Protein AF-A0A7J8S0I7-F1 (afdb_monomer_lite)

Foldseek 3Di:
DDDDDDDDDDDDDDDDDDDDDPPPDPPVPPPPPPPDPCDPDDPVVVVVVVVVVVVVVVPDDPPPDDDADDQDDVVQVPDVVRVVVRADPEADADLQHPPPPVNVVNLVVLQVQLVVQCVVVVDDPVVLLVVLLVCVVVVCSRHDVVSCVVPPVPPNVVSVRCSSRVSNVVSVVVVD

Radius of gyration: 30.7 Å; chains: 1; bounding box: 94×65×63 Å

pLDDT: mean 78.92, std 20.16, range [30.31, 96.94]

InterPro domains:
  IPR004158 Protein of unknown function DUF247, plant [PF03140] (69-173)
  IPR004158 Protein of unknown function DUF247, plant [PTHR31170] (60-174)

Organism: Gossypium davidsonii (NCBI:txid34287)

Secondary structure (DSSP, 8-state):
--------------------------------------PPPPHHHHHHHHHHHHHHTT-S----S---B-PPPTTGGGSHHHHTTSS-SS---STTTTT-GGGHHHHHHHHHHHHHHHHHHT--HHHHHHHHHHSHHHHHTTB-GGGSGGGSS-SHHHHHHHHHHHHHHHHHHTT-

Sequence (176 aa):
MSSTEEGGGAAGAVSTDQTIIDNNTNNDYVGIDMRFTDVPLSDGEVAKLQSLDKAFGGGQPTLRYKPLIRKVPSTLLRNEDFKKYFKPKMISIGPLHHNDLTLRESKGLKLKLAAHFVKKIGVDKKSLYSKIKKEMDGLKECYDPQELEKYRDDNEELAWMFIVDGCAILQAVYMR

Structure (mmCIF, N/CA/C/O backbone):
data_AF-A0A7J8S0I7-F1
#
_entry.id   AF-A0A7J8S0I7-F1
#
loop_
_atom_site.group_PDB
_atom_site.id
_atom_site.type_symbol
_atom_site.label_atom_id
_atom_site.label_alt_id
_atom_site.label_comp_id
_atom_site.label_asym_id
_atom_site.label_entity_id
_atom_site.label_seq_id
_atom_site.pdbx_PDB_ins_code
_atom_site.Cartn_x
_atom_site.Cartn_y
_atom_site.Cartn_z
_atom_site.occupancy
_atom_site.B_iso_or_equiv
_atom_site.auth_seq_id
_atom_site.auth_comp_id
_atom_site.auth_asym_id
_atom_site.auth_atom_id
_atom_site.pdbx_PDB_model_num
ATOM 1 N N . MET A 1 1 ? -57.089 -31.572 -36.696 1.00 35.78 1 MET A N 1
ATOM 2 C CA . MET A 1 1 ? -57.535 -32.894 -37.191 1.00 35.78 1 MET A CA 1
ATOM 3 C C . MET A 1 1 ? -56.735 -33.197 -38.444 1.00 35.78 1 MET A C 1
ATOM 5 O O . MET A 1 1 ? -56.445 -32.238 -39.150 1.00 35.78 1 MET A O 1
ATOM 9 N N . SER A 1 2 ? -56.394 -34.472 -38.672 1.00 42.91 2 SER A N 1
ATOM 10 C CA . SER A 1 2 ? -55.397 -34.956 -39.654 1.00 42.91 2 SER A CA 1
ATOM 11 C C . SER A 1 2 ? -53.953 -34.490 -39.326 1.00 42.91 2 SER A C 1
ATOM 13 O O . SER A 1 2 ? -53.783 -33.355 -38.882 1.00 42.91 2 SER A O 1
ATOM 15 N N . SER A 1 3 ? -52.873 -35.293 -39.346 1.00 45.69 3 SER A N 1
ATOM 16 C CA . SER A 1 3 ? -52.540 -36.590 -40.003 1.00 45.69 3 SER A CA 1
ATOM 17 C C . SER A 1 3 ? -52.268 -36.452 -41.515 1.00 45.69 3 SER A C 1
ATOM 19 O O . SER A 1 3 ? -53.001 -35.718 -42.168 1.00 45.69 3 SER A O 1
ATOM 21 N N . THR A 1 4 ? -51.270 -37.073 -42.159 1.00 42.19 4 THR A N 1
ATOM 22 C CA . THR A 1 4 ? -50.084 -37.882 -41.748 1.00 42.19 4 THR A CA 1
ATOM 23 C C . THR A 1 4 ? -49.042 -37.798 -42.913 1.00 42.19 4 THR A C 1
ATOM 25 O O . THR A 1 4 ? -49.137 -36.832 -43.666 1.00 42.19 4 THR A O 1
ATOM 28 N N . GLU A 1 5 ? -48.008 -38.618 -43.187 1.00 39.56 5 GLU A N 1
ATOM 29 C CA . GLU A 1 5 ? -47.413 -39.903 -42.718 1.00 39.56 5 GLU A CA 1
ATOM 30 C C . GLU A 1 5 ? -45.892 -39.830 -43.071 1.00 39.56 5 GLU A C 1
ATOM 32 O O . GLU A 1 5 ? -45.548 -39.244 -44.092 1.00 39.56 5 GLU A O 1
ATOM 37 N N . GLU A 1 6 ? -44.953 -40.134 -42.165 1.00 37.97 6 GLU A N 1
ATOM 38 C CA . GLU A 1 6 ? -44.126 -41.370 -42.084 1.00 37.97 6 GLU A CA 1
ATOM 39 C C . GLU A 1 6 ? -42.957 -41.564 -43.091 1.00 37.97 6 GLU A C 1
ATOM 41 O O . GLU A 1 6 ? -42.892 -40.953 -44.152 1.00 37.97 6 GLU A O 1
ATOM 46 N N . GLY A 1 7 ? -41.996 -42.425 -42.705 1.00 31.70 7 GLY A N 1
ATOM 47 C CA . GLY A 1 7 ? -40.774 -42.773 -43.452 1.00 31.70 7 GLY A CA 1
ATOM 48 C C . GLY A 1 7 ? -39.477 -42.342 -42.738 1.00 31.70 7 GLY A C 1
ATOM 49 O O . GLY A 1 7 ? -39.139 -41.165 -42.737 1.00 31.70 7 GLY A O 1
ATOM 50 N N . GLY A 1 8 ? -38.668 -43.206 -42.112 1.00 31.45 8 GLY A N 1
ATOM 51 C CA . GLY A 1 8 ? -38.743 -44.667 -41.969 1.00 31.45 8 GLY A CA 1
ATOM 52 C C . GLY A 1 8 ? -37.445 -45.343 -42.433 1.00 31.45 8 GLY A C 1
ATOM 53 O O . GLY A 1 8 ? -37.293 -45.636 -43.614 1.00 31.45 8 GLY A O 1
ATOM 54 N N . GLY A 1 9 ? -36.503 -45.592 -41.516 1.00 30.31 9 GLY A N 1
ATOM 55 C CA . GLY A 1 9 ? -35.201 -46.213 -41.805 1.00 30.31 9 GLY A CA 1
ATOM 56 C C . GLY A 1 9 ? -34.534 -46.726 -40.524 1.00 30.31 9 GLY A C 1
ATOM 57 O O . GLY A 1 9 ? -34.659 -46.095 -39.477 1.00 30.31 9 GLY A O 1
ATOM 58 N N . ALA A 1 10 ? -33.910 -47.907 -40.577 1.00 35.03 10 ALA A N 1
ATOM 59 C CA . ALA A 1 10 ? -33.691 -48.745 -39.394 1.00 35.03 10 ALA A CA 1
ATOM 60 C C . ALA A 1 10 ? -32.274 -48.706 -38.781 1.00 35.03 10 ALA A C 1
ATOM 62 O O . ALA A 1 10 ? -31.302 -48.268 -39.389 1.00 35.03 10 ALA A O 1
ATOM 63 N N . ALA A 1 11 ? -32.211 -49.208 -37.545 1.00 37.97 11 ALA A N 1
ATOM 64 C CA . ALA A 1 11 ? -31.069 -49.264 -36.636 1.00 37.97 11 ALA A CA 1
ATOM 65 C C . ALA A 1 11 ? -29.750 -49.833 -37.206 1.00 37.97 11 ALA A C 1
ATOM 67 O O . ALA A 1 11 ? -29.741 -50.808 -37.956 1.00 37.97 11 ALA A O 1
ATOM 68 N N . GLY A 1 12 ? -28.631 -49.293 -36.706 1.00 31.30 12 GLY A N 1
ATOM 69 C CA . GLY A 1 12 ? -27.279 -49.851 -36.816 1.00 31.30 12 GLY A CA 1
ATOM 70 C C . GLY A 1 12 ? -26.623 -49.943 -35.431 1.00 31.30 12 GLY A C 1
ATOM 71 O O . GLY A 1 12 ? -26.737 -49.017 -34.637 1.00 31.30 12 GLY A O 1
ATOM 72 N N . ALA A 1 13 ? -25.998 -51.086 -35.145 1.00 35.78 13 ALA A N 1
ATOM 73 C CA . ALA A 1 13 ? -25.528 -51.565 -33.840 1.00 35.78 13 ALA A CA 1
ATOM 74 C C . ALA A 1 13 ? -24.883 -50.552 -32.863 1.00 35.78 13 ALA A C 1
ATOM 76 O O . ALA A 1 13 ? -24.049 -49.728 -33.233 1.00 35.78 13 ALA A O 1
ATOM 77 N N . VAL A 1 14 ? -25.156 -50.754 -31.567 1.00 36.72 14 VAL A N 1
ATOM 78 C CA . VAL A 1 14 ? -24.267 -50.311 -30.480 1.00 36.72 14 VAL A CA 1
ATOM 79 C C . VAL A 1 14 ? -22.954 -51.090 -30.567 1.00 36.72 14 VAL A C 1
ATOM 81 O O . VAL A 1 14 ? -22.973 -52.318 -30.608 1.00 36.72 14 VAL A O 1
ATOM 84 N N . SER A 1 15 ? -21.826 -50.384 -30.496 1.00 39.81 15 SER A N 1
ATOM 85 C CA . SER A 1 15 ? -20.536 -50.966 -30.124 1.00 39.81 15 SER A CA 1
ATOM 86 C C . SER A 1 15 ? -19.892 -50.082 -29.065 1.00 39.81 15 SER A C 1
ATOM 88 O O . SER A 1 15 ? -19.415 -48.989 -29.360 1.00 39.81 15 SER A O 1
ATOM 90 N N . THR A 1 16 ? -19.913 -50.537 -27.816 1.00 47.88 16 THR A N 1
ATOM 91 C CA . THR A 1 16 ? -19.168 -49.909 -26.724 1.00 47.88 16 THR A CA 1
ATOM 92 C C . THR A 1 16 ? -17.713 -50.343 -26.783 1.00 47.88 16 THR A C 1
ATOM 94 O O . THR A 1 16 ? -17.440 -51.525 -26.593 1.00 47.88 16 THR A O 1
ATOM 97 N N . ASP A 1 17 ? -16.793 -49.395 -26.936 1.00 38.16 17 ASP A N 1
ATOM 98 C CA . ASP A 1 17 ? -15.423 -49.572 -26.460 1.00 38.16 17 ASP A CA 1
ATOM 99 C C . ASP A 1 17 ? -14.952 -48.277 -25.791 1.00 38.16 17 ASP A C 1
ATOM 101 O O . ASP A 1 17 ? -15.008 -47.194 -26.375 1.00 38.16 17 ASP A O 1
ATOM 105 N N . GLN A 1 18 ? -14.574 -48.377 -24.516 1.00 45.59 18 GLN A N 1
ATOM 106 C CA . GLN A 1 18 ? -14.340 -47.233 -23.631 1.00 45.59 18 GLN A CA 1
ATOM 107 C C . GLN A 1 18 ? -12.835 -47.023 -23.432 1.00 45.59 18 GLN A C 1
ATOM 109 O O . GLN A 1 18 ? -12.282 -47.341 -22.380 1.00 45.59 18 GLN A O 1
ATOM 114 N N . THR A 1 19 ? -12.159 -46.446 -24.425 1.00 35.84 19 THR A N 1
ATOM 115 C CA . THR A 1 19 ? -10.801 -45.920 -24.238 1.00 35.84 19 THR A CA 1
ATOM 116 C C . THR A 1 19 ? -10.865 -44.489 -23.711 1.00 35.84 19 THR A C 1
ATOM 118 O O . THR A 1 19 ? -11.168 -43.538 -24.430 1.00 35.84 19 THR A O 1
ATOM 121 N N . ILE A 1 20 ? -10.585 -44.328 -22.416 1.00 42.75 20 ILE A N 1
ATOM 122 C CA . ILE A 1 20 ? -10.381 -43.011 -21.805 1.00 42.75 20 ILE A CA 1
ATOM 123 C C . ILE A 1 20 ? -9.067 -42.450 -22.356 1.00 42.75 20 ILE A C 1
ATOM 125 O O . ILE A 1 20 ? -7.992 -42.954 -22.041 1.00 42.75 20 ILE A O 1
ATOM 129 N N . ILE A 1 21 ? -9.161 -41.420 -23.198 1.00 40.56 21 ILE A N 1
ATOM 130 C CA . ILE A 1 21 ? -8.010 -40.619 -23.616 1.00 40.56 21 ILE A CA 1
ATOM 131 C C . ILE A 1 21 ? -7.972 -39.385 -22.715 1.00 40.56 21 ILE A C 1
ATOM 133 O O . ILE A 1 21 ? -8.806 -38.487 -22.855 1.00 40.56 21 ILE A O 1
ATOM 137 N N . ASP A 1 22 ? -7.000 -39.342 -21.803 1.00 41.91 22 ASP A N 1
ATOM 138 C CA . ASP A 1 22 ? -6.754 -38.204 -20.911 1.00 41.91 22 ASP A CA 1
ATOM 139 C C . ASP A 1 22 ? -6.184 -37.006 -21.692 1.00 41.91 22 ASP A C 1
ATOM 141 O O . ASP A 1 22 ? -4.996 -36.684 -21.639 1.00 41.91 22 ASP A O 1
ATOM 145 N N . ASN A 1 23 ? -7.057 -36.322 -22.433 1.00 43.69 23 ASN A N 1
ATOM 146 C CA . ASN A 1 23 ? -6.764 -35.089 -23.163 1.00 43.69 23 ASN A CA 1
ATOM 147 C C . ASN A 1 23 ? -6.588 -33.895 -22.204 1.00 43.69 23 ASN A C 1
ATOM 149 O O . ASN A 1 23 ? -7.381 -32.954 -22.210 1.00 43.69 23 ASN A O 1
ATOM 153 N N . ASN A 1 24 ? -5.543 -33.924 -21.372 1.00 52.28 24 ASN A N 1
ATOM 154 C CA . ASN A 1 24 ? -5.187 -32.822 -20.478 1.00 52.28 24 ASN A CA 1
ATOM 155 C C . ASN A 1 24 ? -3.677 -32.528 -20.454 1.00 52.28 24 ASN A C 1
ATOM 157 O O . ASN A 1 24 ? -3.030 -32.580 -19.408 1.00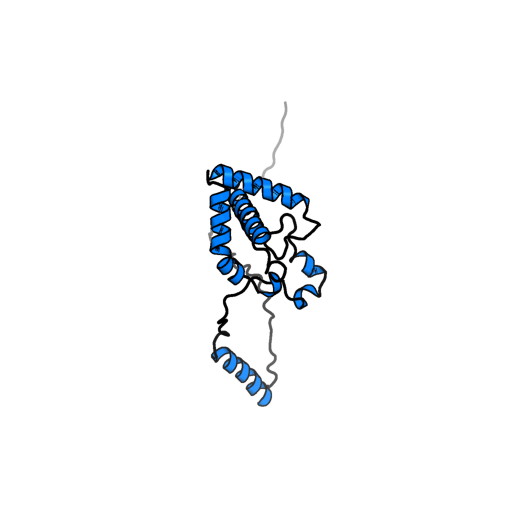 52.28 24 ASN A O 1
ATOM 161 N N . THR A 1 25 ? -3.134 -32.157 -21.617 1.00 48.97 25 THR A N 1
ATOM 162 C CA . THR A 1 25 ? -1.779 -31.585 -21.712 1.00 48.97 25 THR A CA 1
ATOM 163 C C . THR A 1 25 ? -1.711 -30.380 -22.653 1.00 48.97 25 THR A C 1
ATOM 165 O O . THR A 1 25 ? -0.709 -30.182 -23.336 1.00 48.97 25 THR A O 1
ATOM 168 N N . ASN A 1 26 ? -2.729 -29.509 -22.638 1.00 46.22 26 ASN A N 1
ATOM 169 C CA . ASN A 1 26 ? -2.619 -28.152 -23.201 1.00 46.22 26 ASN A CA 1
ATOM 170 C C . ASN A 1 26 ? -1.755 -27.248 -22.293 1.00 46.22 26 ASN A C 1
ATOM 172 O O . ASN A 1 26 ? -2.169 -26.174 -21.859 1.00 46.22 26 ASN A O 1
ATOM 176 N N . ASN A 1 27 ? -0.532 -27.697 -22.003 1.00 50.38 27 ASN A N 1
ATOM 177 C CA . ASN A 1 27 ? 0.553 -26.802 -21.639 1.00 50.38 27 ASN A CA 1
ATOM 178 C C . ASN A 1 27 ? 1.000 -26.133 -22.935 1.00 50.38 27 ASN A C 1
ATOM 180 O O . ASN A 1 27 ? 1.714 -26.743 -23.728 1.00 50.38 27 ASN A O 1
ATOM 184 N N . ASP A 1 28 ? 0.576 -24.886 -23.131 1.00 48.25 28 ASP A N 1
ATOM 185 C CA . ASP A 1 28 ? 0.832 -24.066 -24.325 1.00 48.25 28 ASP A CA 1
ATOM 186 C C . ASP A 1 28 ? 2.293 -23.553 -24.368 1.00 48.25 28 ASP A C 1
ATOM 188 O O . ASP A 1 28 ? 2.600 -22.383 -24.604 1.00 48.25 28 ASP A O 1
ATOM 192 N N . TYR A 1 29 ? 3.231 -24.453 -24.060 1.00 53.22 29 TYR A N 1
ATOM 193 C CA . TYR A 1 29 ? 4.658 -24.230 -24.179 1.00 53.22 29 TYR A CA 1
ATOM 194 C C . TYR A 1 29 ? 5.011 -24.292 -25.662 1.00 53.22 29 TYR A C 1
ATOM 196 O O . TYR A 1 29 ? 5.117 -25.370 -26.246 1.00 53.22 29 TYR A O 1
ATOM 204 N N . VAL A 1 30 ? 5.228 -23.121 -26.263 1.00 47.84 30 VAL A N 1
ATOM 205 C CA . VAL A 1 30 ? 5.832 -22.995 -27.593 1.00 47.84 30 VAL A CA 1
ATOM 206 C C . VAL A 1 30 ? 7.286 -23.465 -27.504 1.00 47.84 30 VAL A C 1
ATOM 208 O O . VAL A 1 30 ? 8.221 -22.680 -27.346 1.00 47.84 30 VAL A O 1
ATOM 211 N N . GLY A 1 31 ? 7.465 -24.784 -27.550 1.00 52.91 31 GLY A N 1
ATOM 212 C CA . GLY A 1 31 ? 8.759 -25.424 -27.684 1.00 52.91 31 GLY A CA 1
ATOM 213 C C . GLY A 1 31 ? 9.348 -25.035 -29.030 1.00 52.91 31 GLY A C 1
ATOM 214 O O . GLY A 1 31 ? 8.872 -25.482 -30.072 1.00 52.91 31 GLY A O 1
ATOM 215 N N . ILE A 1 32 ? 10.370 -24.181 -29.011 1.00 51.59 32 ILE A N 1
ATOM 216 C CA . ILE A 1 32 ? 11.153 -23.889 -30.208 1.00 51.59 32 ILE A CA 1
ATOM 217 C C . ILE A 1 32 ? 11.879 -25.184 -30.573 1.00 51.59 32 ILE A C 1
ATOM 219 O O . ILE A 1 32 ? 12.803 -25.593 -29.869 1.00 51.59 32 ILE A O 1
ATOM 223 N N . ASP A 1 33 ? 11.436 -25.823 -31.656 1.00 54.09 33 ASP A N 1
ATOM 224 C CA . ASP A 1 33 ? 12.042 -27.018 -32.249 1.00 54.09 33 ASP A CA 1
ATOM 225 C C . ASP A 1 33 ? 13.421 -26.663 -32.830 1.00 54.09 33 ASP A C 1
ATOM 227 O O . ASP A 1 33 ? 13.602 -26.475 -34.035 1.00 54.09 33 ASP A O 1
ATOM 231 N N . MET A 1 34 ? 14.399 -26.493 -31.935 1.00 56.81 34 MET A N 1
ATOM 232 C CA . MET A 1 34 ? 15.803 -26.275 -32.264 1.00 56.81 34 MET A CA 1
ATOM 233 C C . MET A 1 34 ? 16.412 -27.580 -32.772 1.00 56.81 34 MET A C 1
ATOM 235 O O . MET A 1 34 ? 17.231 -28.210 -32.102 1.00 56.81 34 MET A O 1
ATOM 239 N N . ARG A 1 35 ? 16.032 -27.961 -33.996 1.00 54.94 35 ARG A N 1
ATOM 240 C CA . ARG A 1 35 ? 16.774 -28.930 -34.803 1.00 54.94 35 ARG A CA 1
ATOM 241 C C . ARG A 1 35 ? 18.130 -28.330 -35.131 1.00 54.94 35 ARG A C 1
ATOM 243 O O . ARG A 1 35 ? 18.305 -27.686 -36.165 1.00 54.94 35 ARG A O 1
ATOM 250 N N . PHE A 1 36 ? 19.080 -28.528 -34.227 1.00 57.72 36 PHE A N 1
ATOM 251 C CA . PHE A 1 36 ? 20.481 -28.337 -34.539 1.00 57.72 36 PHE A CA 1
ATOM 252 C C . PHE A 1 36 ? 20.819 -29.231 -35.732 1.00 57.72 36 PHE A C 1
ATOM 254 O O . PHE A 1 36 ? 20.735 -30.454 -35.663 1.00 57.72 36 PHE A O 1
ATOM 261 N N . THR A 1 37 ? 21.213 -28.607 -36.837 1.00 60.94 37 THR A N 1
ATOM 262 C CA . THR A 1 37 ? 22.292 -29.183 -37.626 1.00 60.94 37 THR A CA 1
ATOM 263 C C . THR A 1 37 ? 23.548 -29.102 -36.763 1.00 60.94 37 THR A C 1
ATOM 265 O O . THR A 1 37 ? 23.812 -28.054 -36.169 1.00 60.94 37 THR A O 1
ATOM 268 N N . ASP A 1 38 ? 24.304 -30.194 -36.663 1.00 66.69 38 ASP A N 1
ATOM 269 C CA . ASP A 1 38 ? 25.507 -30.266 -35.827 1.00 66.69 38 ASP A CA 1
ATOM 270 C C . ASP A 1 38 ? 26.648 -29.424 -36.423 1.00 66.69 38 ASP A C 1
ATOM 272 O O . ASP A 1 38 ? 27.580 -29.931 -37.048 1.00 66.69 38 ASP A O 1
ATOM 276 N N . VAL A 1 39 ? 26.557 -28.103 -36.258 1.00 78.88 39 VAL A N 1
ATOM 277 C CA . VAL A 1 39 ? 27.637 -27.160 -36.555 1.00 78.88 39 VAL A CA 1
ATOM 278 C C . VAL A 1 39 ? 28.741 -27.383 -35.515 1.00 78.88 39 VAL A C 1
ATOM 280 O O . VAL A 1 39 ? 28.477 -27.196 -34.325 1.00 78.88 39 VAL A O 1
ATOM 283 N N . PRO A 1 40 ? 29.971 -27.763 -35.914 1.00 82.50 40 PRO A N 1
ATOM 284 C CA . PRO A 1 40 ? 31.050 -27.986 -34.960 1.00 82.50 40 PRO A CA 1
ATOM 285 C C . PRO A 1 40 ? 31.393 -26.696 -34.208 1.00 82.50 40 PRO A C 1
ATOM 287 O O . PRO A 1 40 ? 31.840 -25.720 -34.811 1.00 82.50 40 PRO A O 1
ATOM 290 N N . LEU A 1 41 ? 31.191 -26.699 -32.890 1.00 84.19 41 LEU A N 1
ATOM 291 C CA . LEU A 1 41 ? 31.614 -25.610 -32.011 1.00 84.19 41 LEU A CA 1
ATOM 292 C C . LEU A 1 41 ? 33.137 -25.613 -31.867 1.00 84.19 41 LEU A C 1
ATOM 294 O O . LEU A 1 41 ? 33.751 -26.670 -31.719 1.00 84.19 41 LEU A O 1
ATOM 298 N N . SER A 1 42 ? 33.744 -24.429 -31.842 1.00 90.94 42 SER A N 1
ATOM 299 C CA . SER A 1 42 ? 35.157 -24.285 -31.485 1.00 90.94 42 SER A CA 1
ATOM 300 C C . SER A 1 42 ? 35.385 -24.473 -29.980 1.00 90.94 42 SER A C 1
ATOM 302 O O . SER A 1 42 ? 34.494 -24.220 -29.162 1.00 90.94 42 SER A O 1
ATOM 304 N N . ASP A 1 43 ? 36.613 -24.820 -29.583 1.00 90.75 43 ASP A N 1
ATOM 305 C CA . ASP A 1 43 ? 37.008 -24.955 -28.169 1.00 90.75 43 ASP A CA 1
ATOM 306 C C . ASP A 1 43 ? 36.657 -23.703 -27.338 1.00 90.75 43 ASP A C 1
ATOM 308 O O . ASP A 1 43 ? 36.236 -23.790 -26.183 1.00 90.75 43 ASP A O 1
ATOM 312 N N . GLY A 1 44 ? 36.775 -22.517 -27.950 1.00 92.31 44 GLY A N 1
ATOM 313 C CA . GLY A 1 44 ? 36.444 -21.227 -27.339 1.00 92.31 44 GLY A CA 1
ATOM 314 C C . GLY A 1 44 ? 34.942 -20.943 -27.202 1.00 92.31 44 GLY A C 1
ATOM 315 O O . GLY A 1 44 ? 34.563 -20.030 -26.468 1.00 92.31 44 GLY A O 1
ATOM 316 N N . GLU A 1 45 ? 34.079 -21.695 -27.882 1.00 92.38 45 GLU A N 1
ATOM 317 C CA . GLU A 1 45 ? 32.621 -21.667 -27.703 1.00 92.38 45 GLU A CA 1
ATOM 318 C C . GLU A 1 45 ? 32.183 -22.708 -26.674 1.00 92.38 45 GLU A C 1
ATOM 320 O O . GLU A 1 45 ? 31.423 -22.376 -25.763 1.00 92.38 45 GLU A O 1
ATOM 325 N N . VAL A 1 46 ? 32.754 -23.915 -26.727 1.00 91.12 46 VAL A N 1
ATOM 326 C CA . VAL A 1 46 ? 32.563 -24.954 -25.702 1.00 91.12 46 VAL A CA 1
ATOM 327 C C . VAL A 1 46 ? 32.952 -24.428 -24.313 1.00 91.12 46 VAL A C 1
ATOM 329 O O . VAL A 1 46 ? 32.171 -24.546 -23.368 1.00 91.12 46 VAL A O 1
ATOM 332 N N . ALA A 1 47 ? 34.092 -23.740 -24.189 1.00 93.19 47 ALA A N 1
ATOM 333 C CA . ALA A 1 47 ? 34.526 -23.118 -22.935 1.00 93.19 47 ALA A CA 1
ATOM 334 C C . ALA A 1 47 ? 33.571 -22.015 -22.425 1.00 93.19 47 ALA A C 1
ATOM 336 O O . ALA A 1 47 ? 33.441 -21.820 -21.214 1.00 93.19 47 ALA A O 1
ATOM 337 N N . LYS A 1 48 ? 32.870 -21.299 -23.321 1.00 93.69 48 LYS A N 1
ATOM 338 C CA . LYS A 1 48 ? 31.846 -20.311 -22.928 1.00 93.69 48 LYS A CA 1
ATOM 339 C C . LYS A 1 48 ? 30.593 -20.997 -22.396 1.00 93.69 48 LYS A C 1
ATOM 341 O O . LYS A 1 48 ? 30.084 -20.568 -21.364 1.00 93.69 48 LYS A O 1
ATOM 346 N N . LEU A 1 49 ? 30.124 -22.063 -23.043 1.00 91.25 49 LEU A N 1
ATOM 347 C CA . LEU A 1 49 ? 28.969 -22.837 -22.574 1.00 91.25 49 LEU A CA 1
ATOM 348 C C . LEU A 1 49 ? 29.245 -23.466 -21.198 1.00 91.25 49 LEU A C 1
ATOM 350 O O . LEU A 1 49 ? 28.491 -23.222 -20.260 1.00 91.25 49 LEU A O 1
ATOM 354 N N . GLN A 1 50 ? 30.406 -24.105 -21.019 1.00 91.69 50 GLN A N 1
ATOM 355 C CA . GLN A 1 50 ? 30.850 -24.640 -19.721 1.00 91.69 50 GLN A CA 1
ATOM 356 C C . GLN A 1 50 ? 30.944 -23.569 -18.616 1.00 91.69 50 GLN A C 1
ATOM 358 O O . GLN A 1 50 ? 30.815 -23.875 -17.428 1.00 91.69 50 GLN A O 1
ATOM 363 N N . SER A 1 51 ? 31.155 -22.296 -18.976 1.00 91.19 51 SER A N 1
ATOM 364 C CA . SER A 1 51 ? 31.152 -21.193 -18.007 1.00 91.19 51 SER A CA 1
ATOM 365 C C . SER A 1 51 ? 29.748 -20.876 -17.469 1.00 91.19 51 SER A C 1
ATOM 367 O O . SER A 1 51 ? 29.631 -20.443 -16.321 1.00 91.19 51 SER A O 1
ATOM 369 N N . LEU A 1 52 ? 28.691 -21.163 -18.242 1.00 87.75 52 LEU A N 1
ATOM 370 C CA . LEU A 1 52 ? 27.296 -21.070 -17.799 1.00 87.75 52 LEU A CA 1
ATOM 371 C C . LEU A 1 52 ? 26.965 -22.208 -16.831 1.00 87.75 52 LEU A C 1
ATOM 373 O O . LEU A 1 52 ? 26.453 -21.941 -15.747 1.00 87.75 52 LEU A O 1
ATOM 377 N N . ASP A 1 53 ? 27.335 -23.449 -17.160 1.00 87.19 53 ASP A N 1
ATOM 378 C CA . ASP A 1 53 ? 27.138 -24.610 -16.274 1.00 87.19 53 ASP A CA 1
ATOM 379 C C . ASP A 1 53 ? 27.830 -24.396 -14.921 1.00 87.19 53 ASP A C 1
ATOM 381 O O . ASP A 1 53 ? 27.249 -24.609 -13.853 1.00 87.19 53 ASP A O 1
ATOM 385 N N . LYS A 1 54 ? 29.060 -23.868 -14.955 1.00 86.00 54 LYS A N 1
ATOM 386 C CA . LYS A 1 54 ? 29.820 -23.483 -13.761 1.00 86.00 54 LYS A CA 1
ATOM 387 C C . LYS A 1 54 ? 29.156 -22.352 -12.966 1.00 86.00 54 LYS A C 1
ATOM 389 O O . LYS A 1 54 ? 29.267 -22.340 -11.741 1.00 86.00 54 LYS A O 1
ATOM 394 N N . ALA A 1 55 ? 28.468 -21.419 -13.627 1.00 83.56 55 ALA A N 1
ATOM 395 C CA . ALA A 1 55 ? 27.700 -20.370 -12.960 1.00 83.56 55 ALA A CA 1
ATOM 396 C C . ALA A 1 55 ? 26.422 -20.923 -12.302 1.00 83.56 55 ALA A C 1
ATOM 398 O O . ALA A 1 55 ? 26.143 -20.582 -11.154 1.00 83.56 55 ALA A O 1
ATOM 399 N N . PHE A 1 56 ? 25.695 -21.832 -12.966 1.00 75.31 56 PHE A N 1
ATOM 400 C CA . PHE A 1 56 ? 24.548 -22.537 -12.374 1.00 75.31 56 PHE A CA 1
ATOM 401 C C . PHE A 1 56 ? 24.956 -23.400 -11.170 1.00 75.31 56 PHE A C 1
ATOM 403 O O . PHE A 1 56 ? 24.259 -23.410 -10.153 1.00 75.31 56 PHE A O 1
ATOM 410 N N . GLY A 1 57 ? 26.122 -24.053 -11.235 1.00 70.94 57 GLY A N 1
ATOM 411 C CA . GLY A 1 57 ? 26.710 -24.804 -10.120 1.00 70.94 57 GLY A CA 1
ATOM 412 C C . GLY A 1 57 ? 27.050 -23.961 -8.880 1.00 70.94 57 GLY A C 1
ATOM 413 O O . GLY A 1 57 ? 27.225 -24.520 -7.800 1.00 70.94 57 GLY A O 1
ATOM 414 N N . GLY A 1 58 ? 27.092 -22.627 -8.996 1.00 66.75 58 GLY A N 1
ATOM 415 C CA . GLY A 1 58 ? 27.228 -21.705 -7.860 1.00 66.75 58 GLY A CA 1
ATOM 416 C C . GLY A 1 58 ? 25.965 -21.566 -6.995 1.00 66.75 58 GLY A C 1
ATOM 417 O O . GLY A 1 58 ? 26.012 -20.912 -5.952 1.00 66.75 58 GLY A O 1
ATOM 418 N N . GLY A 1 59 ? 24.850 -22.177 -7.410 1.00 64.81 59 GLY A N 1
ATOM 419 C CA . GLY A 1 59 ? 23.540 -22.049 -6.777 1.00 64.81 59 GLY A CA 1
ATOM 420 C C . GLY A 1 59 ? 22.770 -20.803 -7.228 1.00 64.81 59 GLY A C 1
ATOM 421 O O . GLY A 1 59 ? 23.293 -19.914 -7.899 1.00 64.81 59 GLY A O 1
ATOM 422 N N . GLN A 1 60 ? 21.489 -20.727 -6.851 1.00 62.72 60 GLN A N 1
ATOM 423 C CA . GLN A 1 60 ? 20.686 -19.518 -7.063 1.00 62.72 60 GLN A CA 1
ATOM 424 C C . GLN A 1 60 ? 21.338 -18.311 -6.360 1.00 62.72 60 GLN A C 1
ATOM 426 O O . GLN A 1 60 ? 21.746 -18.450 -5.201 1.00 62.72 60 GLN A O 1
ATOM 431 N N . PRO A 1 61 ? 21.392 -17.118 -6.991 1.00 60.09 61 PRO A N 1
ATOM 432 C CA . PRO A 1 61 ? 21.882 -15.908 -6.340 1.00 60.09 61 PRO A CA 1
ATOM 433 C C . PRO A 1 61 ? 21.119 -15.658 -5.038 1.00 60.09 61 PRO A C 1
ATOM 435 O O . PRO A 1 61 ? 19.926 -15.354 -5.056 1.00 60.09 61 PRO A O 1
ATOM 438 N N . THR A 1 62 ? 21.789 -15.799 -3.890 1.00 53.81 62 THR A N 1
ATOM 439 C CA . THR A 1 62 ? 21.113 -15.648 -2.598 1.00 53.81 62 THR A CA 1
ATOM 440 C C . THR A 1 62 ? 20.655 -14.202 -2.438 1.00 53.81 62 THR A C 1
ATOM 442 O O . THR A 1 62 ? 21.471 -13.325 -2.138 1.00 53.81 62 THR A O 1
ATOM 445 N N . LEU A 1 63 ? 19.356 -13.946 -2.604 1.00 57.09 63 LEU A N 1
ATOM 446 C CA . LEU A 1 63 ? 18.727 -12.672 -2.263 1.00 57.09 63 LEU A CA 1
ATOM 447 C C . LEU A 1 63 ? 18.714 -12.522 -0.734 1.00 57.09 63 LEU A C 1
ATOM 449 O O . LEU A 1 63 ? 17.707 -12.738 -0.072 1.00 57.09 63 LEU A O 1
ATOM 453 N N . ARG A 1 64 ? 19.873 -12.163 -0.164 1.00 53.69 64 ARG A N 1
ATOM 454 C CA . ARG A 1 64 ? 20.075 -11.963 1.285 1.00 53.69 64 ARG A CA 1
ATOM 455 C C . ARG A 1 64 ? 19.298 -10.769 1.850 1.00 53.69 64 ARG A C 1
ATOM 457 O O . ARG A 1 64 ? 19.254 -10.587 3.062 1.00 53.69 64 ARG A O 1
ATOM 464 N N . TYR A 1 65 ? 18.695 -9.965 0.981 1.00 64.44 65 TYR A N 1
ATOM 465 C CA . TYR A 1 65 ? 17.835 -8.846 1.335 1.00 64.44 65 TYR A CA 1
ATOM 466 C C . TYR A 1 65 ? 16.370 -9.278 1.301 1.00 64.44 65 TYR A C 1
ATOM 468 O O . TYR A 1 65 ? 15.919 -9.846 0.305 1.00 64.44 65 TYR A O 1
ATOM 476 N N . LYS A 1 66 ? 15.612 -8.938 2.354 1.00 71.25 66 LYS A N 1
ATOM 477 C CA . LYS A 1 66 ? 14.141 -8.977 2.318 1.00 71.25 66 LYS A CA 1
ATOM 478 C C . LYS A 1 66 ? 13.667 -8.226 1.054 1.00 71.25 66 LYS A C 1
ATOM 480 O O . LYS A 1 66 ? 14.140 -7.109 0.822 1.00 71.25 66 LYS A O 1
ATOM 485 N N . PRO A 1 67 ? 12.765 -8.784 0.227 1.00 81.62 67 PRO A N 1
ATOM 486 C CA . PRO A 1 67 ? 12.284 -8.095 -0.965 1.00 81.62 67 PRO A CA 1
ATOM 487 C C . PRO A 1 67 ? 11.415 -6.892 -0.571 1.00 81.62 67 PRO A C 1
ATOM 489 O O . PRO A 1 67 ? 10.274 -7.050 -0.149 1.00 81.62 67 PRO A O 1
ATOM 492 N N . LEU A 1 68 ? 11.973 -5.686 -0.706 1.00 91.88 68 LEU A N 1
ATOM 493 C CA . LEU A 1 68 ? 11.283 -4.435 -0.376 1.00 91.88 68 LEU A CA 1
ATOM 494 C C . LEU A 1 68 ? 10.237 -4.055 -1.433 1.00 91.88 68 LEU A C 1
ATOM 496 O O . LEU A 1 68 ? 10.472 -4.196 -2.639 1.00 91.88 68 LEU A O 1
ATOM 500 N N . ILE A 1 69 ? 9.115 -3.501 -0.974 1.00 93.31 69 ILE A N 1
ATOM 501 C CA . ILE A 1 69 ? 8.075 -2.901 -1.813 1.00 93.31 69 ILE A CA 1
ATOM 502 C C . ILE A 1 69 ? 8.623 -1.602 -2.419 1.00 93.31 69 ILE A C 1
ATOM 504 O O . ILE A 1 69 ? 8.978 -0.668 -1.698 1.00 93.31 69 ILE A O 1
ATOM 508 N N . ARG A 1 70 ? 8.672 -1.533 -3.752 1.00 93.06 70 ARG A N 1
ATOM 509 C CA . ARG A 1 70 ? 9.183 -0.383 -4.514 1.00 93.06 70 ARG A CA 1
ATOM 510 C C . ARG A 1 70 ? 8.415 -0.150 -5.809 1.00 93.06 70 ARG A C 1
ATOM 512 O O . ARG A 1 70 ? 7.694 -1.039 -6.265 1.00 93.06 70 ARG A O 1
ATOM 519 N N . LYS A 1 71 ? 8.567 1.032 -6.411 1.00 91.19 71 LYS A N 1
ATOM 520 C CA . LYS A 1 71 ? 8.034 1.334 -7.742 1.00 91.19 71 LYS A CA 1
ATOM 521 C C . LYS A 1 71 ? 8.613 0.378 -8.781 1.00 91.19 71 LYS A C 1
ATOM 523 O O . LYS A 1 71 ? 9.728 -0.132 -8.674 1.00 91.19 71 LYS A O 1
ATOM 528 N N . VAL A 1 72 ? 7.835 0.186 -9.837 1.00 90.94 72 VAL A N 1
ATOM 529 C CA . VAL A 1 72 ? 8.230 -0.599 -11.004 1.00 90.94 72 VAL A CA 1
ATOM 530 C C . VAL A 1 72 ? 9.433 0.069 -11.689 1.00 90.94 72 VAL A C 1
ATOM 532 O O . VAL A 1 72 ? 9.360 1.268 -11.972 1.00 90.94 72 VAL A O 1
ATOM 535 N N . PRO A 1 73 ? 10.528 -0.666 -11.977 1.00 90.50 73 PRO A N 1
ATOM 536 C CA . PRO A 1 73 ? 11.717 -0.102 -12.609 1.00 90.50 73 PRO A CA 1
ATOM 537 C C . PRO A 1 73 ? 11.406 0.635 -13.914 1.00 90.50 73 PRO A C 1
ATOM 539 O O . PRO A 1 73 ? 10.679 0.127 -14.770 1.00 90.50 73 PRO A O 1
ATOM 542 N N . SER A 1 74 ? 12.025 1.803 -14.108 1.00 89.94 74 SER A N 1
ATOM 543 C CA . SER A 1 74 ? 11.814 2.668 -15.280 1.00 89.94 74 SER A CA 1
ATOM 544 C C . SER A 1 74 ? 12.023 1.949 -16.619 1.00 89.94 74 SER A C 1
ATOM 546 O O . SER A 1 74 ? 11.335 2.254 -17.587 1.00 89.94 74 SER A O 1
ATOM 548 N N . THR A 1 75 ? 12.895 0.935 -16.661 1.00 91.62 75 THR A N 1
ATOM 549 C CA . THR A 1 75 ? 13.076 0.018 -17.798 1.00 91.62 75 THR A CA 1
ATOM 550 C C . THR A 1 75 ? 11.778 -0.647 -18.266 1.00 91.62 75 THR A C 1
ATOM 552 O O . THR A 1 75 ? 11.536 -0.684 -19.470 1.00 91.62 75 THR A O 1
ATOM 555 N N . LEU A 1 76 ? 10.921 -1.117 -17.353 1.00 89.19 76 LEU A N 1
ATOM 556 C CA . LEU A 1 76 ? 9.624 -1.723 -17.695 1.00 89.19 76 LEU A CA 1
ATOM 557 C C . LEU A 1 76 ? 8.570 -0.668 -18.062 1.00 89.19 76 LEU A C 1
ATOM 559 O O . LEU A 1 76 ? 7.622 -0.958 -18.785 1.00 89.19 76 LEU A O 1
ATOM 563 N N . LEU A 1 77 ? 8.761 0.570 -17.597 1.00 88.94 77 LEU A N 1
ATOM 564 C CA . LEU A 1 77 ? 7.908 1.718 -17.904 1.00 88.94 77 LEU A CA 1
ATOM 565 C C . LEU A 1 77 ? 8.307 2.442 -19.204 1.00 88.94 77 LEU A C 1
ATOM 567 O O . LEU A 1 77 ? 7.648 3.414 -19.559 1.00 88.94 77 LEU A O 1
ATOM 571 N N . ARG A 1 78 ? 9.352 2.000 -19.927 1.00 90.12 78 ARG A N 1
ATOM 572 C CA . ARG A 1 78 ? 9.739 2.601 -21.221 1.00 90.12 78 ARG A CA 1
ATOM 573 C C . ARG A 1 78 ? 8.717 2.356 -22.331 1.00 90.12 78 ARG A C 1
ATOM 575 O O . ARG A 1 78 ? 8.621 3.178 -23.233 1.00 90.12 78 ARG A O 1
ATOM 582 N N . ASN A 1 79 ? 7.957 1.263 -22.266 1.00 90.56 79 ASN A N 1
ATOM 583 C CA . ASN A 1 79 ? 6.837 1.032 -23.174 1.00 90.56 79 ASN A CA 1
ATOM 584 C C . ASN A 1 79 ? 5.544 1.598 -22.561 1.00 90.56 79 ASN A C 1
ATOM 586 O O . ASN A 1 79 ? 5.113 1.146 -21.496 1.00 90.56 79 ASN A O 1
ATOM 590 N N . GLU A 1 80 ? 4.908 2.555 -23.243 1.00 87.88 80 GLU A N 1
ATOM 591 C CA . GLU A 1 80 ? 3.612 3.128 -22.846 1.00 87.88 80 GLU A CA 1
ATOM 592 C C . GLU A 1 80 ? 2.540 2.042 -22.659 1.00 87.88 80 GLU A C 1
ATOM 594 O O . GLU A 1 80 ? 1.779 2.081 -21.688 1.00 87.88 80 GLU A O 1
ATOM 599 N N . ASP A 1 81 ? 2.543 1.010 -23.512 1.00 89.12 81 ASP A N 1
ATOM 600 C CA . ASP A 1 81 ? 1.601 -0.108 -23.424 1.00 89.12 81 ASP A CA 1
ATOM 601 C C . ASP A 1 81 ? 1.734 -0.927 -22.140 1.00 89.12 81 ASP A C 1
ATOM 603 O O . ASP A 1 81 ? 0.766 -1.568 -21.733 1.00 89.12 81 ASP A O 1
ATOM 607 N N . PHE A 1 82 ? 2.889 -0.904 -21.471 1.00 88.75 82 PHE A N 1
ATOM 608 C CA . PHE A 1 82 ? 3.071 -1.615 -20.207 1.00 88.75 82 PHE A CA 1
ATOM 609 C C . PHE A 1 82 ? 2.720 -0.762 -18.984 1.00 88.75 82 PHE A C 1
ATOM 611 O O . PHE A 1 82 ? 2.243 -1.306 -17.985 1.00 88.75 82 PHE A O 1
ATOM 618 N N . LYS A 1 83 ? 2.828 0.575 -19.060 1.00 89.31 83 LYS A N 1
ATOM 619 C CA . LYS A 1 83 ? 2.479 1.478 -17.941 1.00 89.31 83 LYS A CA 1
ATOM 620 C C . LYS A 1 83 ? 1.050 1.267 -17.423 1.00 89.31 83 LYS A C 1
ATOM 622 O O . LYS A 1 83 ? 0.808 1.419 -16.227 1.00 89.31 83 LYS A O 1
ATOM 627 N N . LYS A 1 84 ? 0.111 0.882 -18.298 1.00 87.81 84 LYS A N 1
ATOM 628 C CA . LYS A 1 84 ? -1.309 0.643 -17.965 1.00 87.81 84 LYS A CA 1
ATOM 629 C C . LYS A 1 84 ? -1.566 -0.577 -17.065 1.00 87.81 84 LYS A C 1
ATOM 631 O O . LYS A 1 84 ? -2.640 -0.660 -16.472 1.00 87.81 84 LYS A O 1
ATOM 636 N N . TYR A 1 85 ? -0.608 -1.499 -16.939 1.00 89.69 85 TYR A N 1
ATOM 637 C CA . TYR A 1 85 ? -0.694 -2.651 -16.026 1.00 89.69 85 TYR A CA 1
ATOM 638 C C . TYR A 1 85 ? -0.107 -2.356 -14.639 1.00 89.69 85 TYR A C 1
ATOM 640 O O . TYR A 1 85 ? -0.456 -3.021 -13.669 1.00 89.69 85 TYR A O 1
ATOM 648 N N . PHE A 1 86 ? 0.727 -1.319 -14.527 1.00 89.69 86 PHE A N 1
ATOM 649 C CA . PHE A 1 86 ? 1.390 -0.899 -13.287 1.00 89.69 86 PHE A CA 1
ATOM 650 C C . PHE A 1 86 ? 0.671 0.258 -12.568 1.00 89.69 86 PHE A C 1
ATOM 652 O O . PHE A 1 86 ? 1.242 0.910 -11.692 1.00 89.69 86 PHE A O 1
ATOM 659 N N . LYS A 1 87 ? -0.587 0.529 -12.940 1.00 87.75 87 LYS A N 1
ATOM 660 C CA . LYS A 1 87 ? -1.460 1.520 -12.299 1.00 87.75 87 LYS A CA 1
ATOM 661 C C . LYS A 1 87 ? -2.754 0.863 -11.802 1.00 87.75 87 LYS A C 1
ATOM 663 O O . LYS A 1 87 ? -3.373 0.116 -12.562 1.00 87.75 87 LYS A O 1
ATOM 668 N N . PRO A 1 88 ? -3.215 1.155 -10.572 1.00 90.62 88 PRO A N 1
ATOM 669 C CA . PRO A 1 88 ? -4.522 0.704 -10.108 1.00 90.62 88 PRO A CA 1
ATOM 670 C C . PRO A 1 88 ? -5.644 1.316 -10.958 1.00 90.62 88 PRO A C 1
ATOM 672 O O . PRO A 1 88 ? -5.650 2.517 -11.201 1.00 90.62 88 PRO A O 1
ATOM 675 N N . LYS A 1 89 ? -6.610 0.499 -11.396 1.00 89.12 89 LYS A N 1
ATOM 676 C CA . LYS A 1 89 ? -7.711 0.947 -12.274 1.00 89.12 89 LYS A CA 1
ATOM 677 C C . LYS A 1 89 ? -8.948 1.478 -11.542 1.00 89.12 89 LYS A C 1
ATOM 679 O O . LYS A 1 89 ? -9.797 2.088 -12.177 1.00 89.12 89 LYS A O 1
ATOM 684 N N . MET A 1 90 ? -9.091 1.191 -10.244 1.00 88.00 90 MET A N 1
ATOM 685 C CA . MET A 1 90 ? -10.324 1.481 -9.493 1.00 88.00 90 MET A CA 1
ATOM 686 C C . MET A 1 90 ? -10.070 1.974 -8.068 1.00 88.00 90 MET A C 1
ATOM 688 O O . MET A 1 90 ? -10.699 2.934 -7.651 1.00 88.00 90 MET A O 1
ATOM 692 N N . ILE A 1 91 ? -9.166 1.340 -7.314 1.00 90.31 91 ILE A N 1
ATOM 693 C CA . ILE A 1 91 ? -8.784 1.752 -5.955 1.00 90.31 91 ILE A CA 1
ATOM 694 C C . ILE A 1 91 ? -7.261 1.657 -5.857 1.00 90.31 91 ILE A C 1
ATOM 696 O O . ILE A 1 91 ? -6.704 0.586 -6.089 1.00 90.31 91 ILE A O 1
ATOM 700 N N . SER A 1 92 ? -6.582 2.755 -5.519 1.00 92.75 92 SER A N 1
ATOM 701 C CA . SER A 1 92 ? -5.156 2.713 -5.178 1.00 92.75 92 SER A CA 1
ATOM 702 C C . SER A 1 92 ? -4.951 2.128 -3.788 1.00 92.75 92 SER A C 1
ATOM 704 O O . SER A 1 92 ? -5.747 2.393 -2.893 1.00 92.75 92 SER A O 1
ATOM 706 N N . ILE A 1 93 ? -3.874 1.370 -3.589 1.00 91.62 93 ILE A N 1
ATOM 707 C CA . ILE A 1 93 ? -3.466 0.847 -2.281 1.00 91.62 93 ILE A CA 1
ATOM 708 C C . ILE A 1 93 ? -2.004 1.227 -2.033 1.00 91.62 93 ILE A C 1
ATOM 710 O O . ILE A 1 93 ? -1.172 1.128 -2.937 1.00 91.62 93 ILE A O 1
ATOM 714 N N . GLY A 1 94 ? -1.710 1.657 -0.809 1.00 91.88 94 GLY A N 1
ATOM 715 C CA . GLY A 1 94 ? -0.371 1.955 -0.321 1.00 91.88 94 GLY A CA 1
ATOM 716 C C . GLY A 1 94 ? 0.234 3.288 -0.798 1.00 91.88 94 GLY A C 1
ATOM 717 O O . GLY A 1 94 ? -0.280 3.957 -1.706 1.00 91.88 94 GLY A O 1
ATOM 718 N N . PRO A 1 95 ? 1.375 3.679 -0.197 1.00 91.06 95 PRO A N 1
ATOM 719 C CA . PRO A 1 95 ? 1.999 4.994 -0.381 1.00 91.06 95 PRO A CA 1
ATOM 720 C C . PRO A 1 95 ? 2.453 5.288 -1.817 1.00 91.06 95 PRO A C 1
ATOM 722 O O . PRO A 1 95 ? 2.517 6.457 -2.213 1.00 91.06 95 PRO A O 1
ATOM 725 N N . LEU A 1 96 ? 2.716 4.246 -2.613 1.00 91.44 96 LEU A N 1
ATOM 726 C CA . LEU A 1 96 ? 3.167 4.338 -4.007 1.00 91.44 96 LEU A CA 1
ATOM 727 C C . LEU A 1 96 ? 2.084 4.892 -4.951 1.00 91.44 96 LEU A C 1
ATOM 729 O O . LEU A 1 96 ? 2.419 5.545 -5.937 1.00 91.44 96 LEU A O 1
ATOM 733 N N . HIS A 1 97 ? 0.799 4.672 -4.646 1.00 88.19 97 HIS A N 1
ATOM 734 C CA . HIS A 1 97 ? -0.326 5.054 -5.513 1.00 88.19 97 HIS A CA 1
ATOM 735 C C . HIS A 1 97 ? -1.327 6.021 -4.852 1.00 88.19 97 HIS A C 1
ATOM 737 O O . HIS A 1 97 ? -2.349 6.357 -5.455 1.00 88.19 97 HIS A O 1
ATOM 743 N N . HIS A 1 98 ? -1.060 6.500 -3.630 1.00 82.75 98 HIS A N 1
ATOM 744 C CA . HIS A 1 98 ? -2.007 7.339 -2.882 1.00 82.75 98 HIS A CA 1
ATOM 745 C C . HIS A 1 98 ? -2.406 8.638 -3.610 1.00 82.75 98 HIS A C 1
ATOM 747 O O . HIS A 1 98 ? -3.548 9.086 -3.496 1.00 82.75 98 HIS A O 1
ATOM 753 N N . ASN A 1 99 ? -1.490 9.233 -4.379 1.00 76.38 99 ASN A N 1
ATOM 754 C CA . ASN A 1 99 ? -1.668 10.553 -4.999 1.00 76.38 99 ASN A CA 1
ATOM 755 C C . ASN A 1 99 ? -2.137 10.507 -6.462 1.00 76.38 99 ASN A C 1
ATOM 757 O O . ASN A 1 99 ? -2.045 11.515 -7.158 1.00 76.38 99 ASN A O 1
ATOM 761 N N . ASP A 1 100 ? -2.662 9.373 -6.940 1.00 81.69 100 ASP A N 1
ATOM 762 C CA . ASP A 1 100 ? -3.266 9.329 -8.274 1.00 81.69 100 ASP A CA 1
ATOM 763 C C . ASP A 1 100 ? -4.605 10.095 -8.296 1.00 81.69 100 ASP A C 1
ATOM 765 O O . ASP A 1 100 ? -5.608 9.674 -7.711 1.00 81.69 100 ASP A O 1
ATOM 769 N N . LEU A 1 101 ? -4.604 11.250 -8.970 1.00 77.88 101 LEU A N 1
ATOM 770 C CA . LEU A 1 101 ? -5.763 12.137 -9.097 1.00 77.88 101 LEU A CA 1
ATOM 771 C C . LEU A 1 101 ? -6.916 11.499 -9.886 1.00 77.88 101 LEU A C 1
ATOM 773 O O . LEU A 1 101 ? -8.069 11.863 -9.657 1.00 77.88 101 LEU A O 1
ATOM 777 N N . THR A 1 102 ? -6.634 10.524 -10.760 1.00 81.12 102 THR A N 1
ATOM 778 C CA . THR A 1 102 ? -7.674 9.810 -11.526 1.00 81.12 102 THR A CA 1
ATOM 779 C C . THR A 1 102 ? -8.564 8.944 -10.632 1.00 81.12 102 THR A C 1
ATOM 781 O O . THR A 1 102 ? -9.699 8.647 -10.988 1.00 81.12 102 THR A O 1
ATOM 784 N N . LEU A 1 103 ? -8.093 8.600 -9.428 1.00 84.56 103 LEU A N 1
ATOM 785 C CA . LEU A 1 103 ? -8.777 7.719 -8.481 1.00 84.56 103 LEU A CA 1
ATOM 786 C C . LEU A 1 103 ? -9.427 8.493 -7.319 1.00 84.56 103 LEU A C 1
ATOM 788 O O . LEU A 1 103 ? -9.639 7.932 -6.239 1.00 84.56 103 LEU A O 1
ATOM 792 N N . ARG A 1 104 ? -9.751 9.784 -7.505 1.00 82.12 104 ARG A N 1
ATOM 793 C CA . ARG A 1 104 ? -10.310 10.656 -6.449 1.00 82.12 104 ARG A CA 1
ATOM 794 C C . ARG A 1 104 ? -11.598 10.101 -5.831 1.00 82.12 104 ARG A C 1
ATOM 796 O O . ARG A 1 104 ? -11.733 10.114 -4.609 1.00 82.12 104 ARG A O 1
ATOM 803 N N . GLU A 1 105 ? -12.505 9.562 -6.644 1.00 80.50 105 GLU A N 1
ATOM 804 C CA . GLU A 1 105 ? -13.755 8.940 -6.173 1.00 80.50 105 GLU A CA 1
ATOM 805 C C . GLU A 1 105 ? -13.493 7.689 -5.319 1.00 80.50 105 GLU A C 1
ATOM 807 O O . GLU A 1 105 ? -14.162 7.456 -4.306 1.00 80.50 105 GLU A O 1
ATOM 812 N N . SER A 1 106 ? -12.445 6.931 -5.664 1.00 86.62 106 SER A N 1
ATOM 813 C CA . SER A 1 106 ? -12.047 5.724 -4.938 1.00 86.62 106 SER A CA 1
ATOM 814 C C . SER A 1 106 ? -11.685 6.004 -3.482 1.00 86.62 106 SER A C 1
ATOM 816 O O . SER A 1 106 ? -11.945 5.162 -2.626 1.00 86.62 106 SER A O 1
ATOM 818 N N . LYS A 1 107 ? -11.153 7.198 -3.168 1.00 89.62 107 LYS A N 1
ATOM 819 C CA . LYS A 1 107 ? -10.843 7.591 -1.785 1.00 89.62 107 LYS A CA 1
ATOM 820 C C . LYS A 1 107 ? -12.113 7.628 -0.927 1.00 89.62 107 LYS A C 1
ATOM 822 O O . LYS A 1 107 ? -12.097 7.159 0.210 1.00 89.62 107 LYS A O 1
ATOM 827 N N . GLY A 1 108 ? -13.228 8.100 -1.492 1.00 92.19 108 GLY A N 1
ATOM 828 C CA . GLY A 1 108 ? -14.537 8.108 -0.835 1.00 92.19 108 GLY A CA 1
ATOM 829 C C . GLY A 1 108 ? -15.131 6.707 -0.659 1.00 92.19 108 GLY A C 1
ATOM 830 O O . GLY A 1 108 ? -15.624 6.383 0.422 1.00 92.19 108 GLY A O 1
ATOM 831 N N . LEU A 1 109 ? -15.048 5.851 -1.685 1.00 93.19 109 LEU A N 1
ATOM 832 C CA . LEU A 1 109 ? -15.479 4.447 -1.597 1.00 93.19 109 LEU A CA 1
ATOM 833 C C . LEU A 1 109 ? -14.659 3.669 -0.555 1.00 93.19 109 LEU A C 1
ATOM 835 O O . LEU A 1 109 ? -15.225 3.006 0.314 1.00 93.19 109 LEU A O 1
ATOM 839 N N . LYS A 1 110 ? -13.331 3.797 -0.601 1.00 93.94 110 LYS A N 1
ATOM 840 C CA . LYS A 1 110 ? -12.395 3.148 0.319 1.00 93.94 110 LYS A CA 1
ATOM 841 C C . LYS A 1 110 ? -12.665 3.551 1.773 1.00 93.94 110 LYS A C 1
ATOM 843 O O . LYS A 1 110 ? -12.769 2.681 2.632 1.00 93.94 110 LYS A O 1
ATOM 848 N N . LEU A 1 111 ? -12.870 4.843 2.048 1.00 95.50 111 LEU A N 1
ATOM 849 C CA . LEU A 1 111 ? -13.194 5.318 3.396 1.00 95.50 111 LEU A CA 1
ATOM 850 C C . LEU A 1 111 ? -14.534 4.764 3.913 1.00 95.50 111 LEU A C 1
ATOM 852 O O . LEU A 1 111 ? -14.629 4.410 5.089 1.00 95.50 111 LEU A O 1
ATOM 856 N N . LYS A 1 112 ? -15.549 4.621 3.046 1.00 95.75 112 LYS A N 1
ATOM 857 C CA . LYS A 1 112 ? -16.810 3.945 3.401 1.00 95.75 112 LYS A CA 1
ATOM 858 C C . LYS A 1 112 ? -16.566 2.475 3.757 1.00 95.75 112 LYS A C 1
ATOM 860 O O . LYS A 1 112 ? -16.989 2.045 4.826 1.00 95.75 112 LYS A O 1
ATOM 865 N N . LEU A 1 113 ? -15.848 1.726 2.915 1.00 96.38 113 LEU A N 1
ATOM 866 C CA . LEU A 1 113 ? -15.512 0.317 3.167 1.00 96.38 113 LEU A CA 1
ATOM 867 C C . LEU A 1 113 ? -14.759 0.143 4.498 1.00 96.38 113 LEU A C 1
ATOM 869 O O . LEU A 1 113 ? -15.163 -0.666 5.333 1.00 96.38 113 LEU A O 1
ATOM 873 N N . ALA A 1 114 ? -13.741 0.970 4.749 1.00 96.94 114 ALA A N 1
ATOM 874 C CA . ALA A 1 114 ? -13.001 0.978 6.008 1.00 96.94 114 ALA A CA 1
ATOM 875 C C . ALA A 1 114 ? -13.902 1.251 7.227 1.00 96.94 114 ALA A C 1
ATOM 877 O O . ALA A 1 114 ? -13.820 0.548 8.235 1.00 96.94 114 ALA A O 1
ATOM 878 N N . ALA A 1 115 ? -14.803 2.236 7.131 1.00 96.81 115 ALA A N 1
ATOM 879 C CA . ALA A 1 115 ? -15.749 2.557 8.197 1.00 96.81 115 ALA A CA 1
ATOM 880 C C . ALA A 1 115 ? -16.759 1.423 8.460 1.00 96.81 115 ALA A C 1
ATOM 882 O O . ALA A 1 115 ? -17.101 1.176 9.619 1.00 96.81 115 ALA A O 1
ATOM 883 N N . HIS A 1 116 ? -17.201 0.711 7.416 1.00 96.44 116 HIS A N 1
ATOM 884 C CA . HIS A 1 116 ? -18.033 -0.486 7.552 1.00 96.44 116 HIS A CA 1
ATOM 885 C C . HIS A 1 116 ? -17.292 -1.614 8.283 1.00 96.44 116 HIS A C 1
ATOM 887 O O . HIS A 1 116 ? -17.864 -2.186 9.212 1.00 96.44 116 HIS A O 1
ATOM 893 N N . PHE A 1 117 ? -16.025 -1.883 7.948 1.00 96.75 117 PHE A N 1
ATOM 894 C CA . PHE A 1 117 ? -15.248 -2.921 8.632 1.00 96.75 117 PHE A CA 1
ATOM 895 C C . PHE A 1 117 ? -15.000 -2.589 10.104 1.00 96.75 117 PHE A C 1
ATOM 897 O O . PHE A 1 117 ? -15.303 -3.410 10.967 1.00 96.75 117 PHE A O 1
ATOM 904 N N . VAL A 1 118 ? -14.542 -1.370 10.415 1.00 96.25 118 VAL A N 1
ATOM 905 C CA . VAL A 1 118 ? -14.314 -0.942 11.809 1.00 96.25 118 VAL A CA 1
ATOM 906 C C . VAL A 1 118 ? -15.611 -1.005 12.628 1.00 96.25 118 VAL A C 1
ATOM 908 O O . VAL A 1 118 ? -15.589 -1.463 13.770 1.00 96.25 118 VAL A O 1
ATOM 911 N N . LYS A 1 119 ? -16.762 -0.640 12.038 1.00 95.56 119 LYS A N 1
ATOM 912 C CA . LYS A 1 119 ? -18.077 -0.830 12.676 1.00 95.56 119 LYS A CA 1
ATOM 913 C C . LYS A 1 119 ? -18.409 -2.315 12.889 1.00 95.56 119 LYS A C 1
ATOM 915 O O . LYS A 1 119 ? -18.931 -2.652 13.946 1.00 95.56 119 LYS A O 1
ATOM 920 N N . LYS A 1 120 ? -18.115 -3.189 11.917 1.00 94.44 120 LYS A N 1
ATOM 921 C CA . LYS A 1 120 ? -18.388 -4.639 11.978 1.00 94.44 120 LYS A CA 1
ATOM 922 C C . LYS A 1 120 ? -17.606 -5.337 13.096 1.00 94.44 120 LYS A C 1
ATOM 924 O O . LYS A 1 120 ? -18.167 -6.205 13.753 1.00 94.44 120 LYS A O 1
ATOM 929 N N . ILE A 1 121 ? -16.344 -4.962 13.322 1.00 94.44 121 ILE A N 1
ATOM 930 C CA . ILE A 1 121 ? -15.492 -5.576 14.361 1.00 94.44 121 ILE A CA 1
ATOM 931 C C . ILE A 1 121 ? -15.646 -4.948 15.756 1.00 94.44 121 ILE A C 1
ATOM 933 O O . ILE A 1 121 ? -15.065 -5.457 16.708 1.00 94.44 121 ILE A O 1
ATOM 937 N N . GLY A 1 122 ? -16.379 -3.837 15.893 1.00 94.31 122 GLY A N 1
ATOM 938 C CA . GLY A 1 122 ? -16.624 -3.176 17.184 1.00 94.31 122 GLY A CA 1
ATOM 939 C C . GLY A 1 122 ? -15.391 -2.546 17.854 1.00 94.31 122 GLY A C 1
ATOM 940 O O . GLY A 1 122 ? -15.460 -2.168 19.021 1.00 94.31 122 GLY A O 1
ATOM 941 N N . VAL A 1 123 ? -14.263 -2.428 17.147 1.00 93.25 123 VAL A N 1
ATOM 942 C CA . VAL A 1 123 ? -12.997 -1.912 17.695 1.00 93.25 123 VAL A CA 1
ATOM 943 C C . VAL A 1 123 ? -12.981 -0.383 17.686 1.00 93.25 123 VAL A C 1
ATOM 945 O O . VAL A 1 123 ? -13.347 0.252 16.695 1.00 93.25 123 VAL A O 1
ATOM 948 N N . ASP A 1 124 ? -12.500 0.224 18.775 1.00 94.50 124 ASP A N 1
ATOM 949 C CA . ASP A 1 124 ? -12.296 1.671 18.837 1.00 94.50 124 ASP A CA 1
ATOM 950 C C . ASP A 1 124 ? -11.266 2.162 17.801 1.00 94.50 124 ASP A C 1
ATOM 952 O O . ASP A 1 124 ? -10.158 1.635 17.657 1.00 94.50 124 ASP A O 1
ATOM 956 N N . LYS A 1 125 ? -11.632 3.254 17.124 1.00 93.62 125 LYS A N 1
ATOM 957 C CA . LYS A 1 125 ? -10.841 3.922 16.088 1.00 93.62 125 LYS A CA 1
ATOM 958 C C . LYS A 1 125 ? -9.517 4.461 16.629 1.00 93.62 125 LYS A C 1
ATOM 960 O O . LYS A 1 125 ? -8.516 4.371 15.922 1.00 93.62 125 LYS A O 1
ATOM 965 N N . LYS A 1 126 ? -9.484 4.999 17.857 1.00 95.00 126 LYS A N 1
ATOM 966 C CA . LYS A 1 126 ? -8.242 5.534 18.447 1.00 95.00 126 LYS A CA 1
ATOM 967 C C . LYS A 1 126 ? -7.287 4.398 18.816 1.00 95.00 126 LYS A C 1
ATOM 969 O O . LYS A 1 126 ? -6.111 4.473 18.485 1.00 95.00 126 LYS A O 1
ATOM 974 N N . SER A 1 127 ? -7.791 3.315 19.409 1.00 94.44 127 SER A N 1
ATOM 975 C CA . SER A 1 127 ? -7.021 2.099 19.699 1.00 94.44 127 SER A CA 1
ATOM 976 C C . SER A 1 127 ? -6.408 1.490 18.433 1.00 94.44 127 SER A C 1
ATOM 978 O O . SER A 1 127 ? -5.225 1.152 18.426 1.00 94.44 127 SER A O 1
ATOM 980 N N . LEU A 1 128 ? -7.179 1.402 17.342 1.00 94.12 128 LEU A N 1
ATOM 981 C CA . LEU A 1 128 ? -6.682 0.939 16.043 1.00 94.12 128 LEU A CA 1
ATOM 982 C C . LEU A 1 128 ? -5.597 1.873 15.473 1.00 94.12 128 LEU A C 1
ATOM 984 O O . LEU A 1 128 ? -4.555 1.393 15.029 1.00 94.12 128 LEU A O 1
ATOM 988 N N . TYR A 1 129 ? -5.802 3.193 15.548 1.00 94.62 129 TYR A N 1
ATOM 989 C CA . TYR A 1 129 ? -4.831 4.195 15.094 1.00 94.62 129 TYR A CA 1
ATOM 990 C C . TYR A 1 129 ? -3.511 4.133 15.872 1.00 94.62 129 TYR A C 1
ATOM 992 O O . TYR A 1 129 ? -2.441 4.029 15.273 1.00 94.62 129 TYR A O 1
ATOM 1000 N N . SER A 1 130 ? -3.576 4.096 17.205 1.00 94.31 130 SER A N 1
ATOM 1001 C CA . SER A 1 130 ? -2.393 3.992 18.066 1.00 94.31 130 SER A CA 1
ATOM 1002 C C . SER A 1 130 ? -1.619 2.687 17.860 1.00 94.31 130 SER A C 1
ATOM 1004 O O . SER A 1 130 ? -0.393 2.701 17.922 1.00 94.31 130 SER A O 1
ATOM 1006 N N . LYS A 1 131 ? -2.301 1.569 17.565 1.00 94.25 131 LYS A N 1
ATOM 1007 C CA . LYS A 1 131 ? -1.636 0.305 17.199 1.00 94.25 131 LYS A CA 1
ATOM 1008 C C . LYS A 1 131 ? -0.849 0.446 15.896 1.00 94.25 131 LYS A C 1
ATOM 1010 O O . LYS A 1 131 ? 0.327 0.111 15.874 1.00 94.25 131 LYS A O 1
ATOM 1015 N N . ILE A 1 132 ? -1.444 1.007 14.842 1.00 94.25 132 ILE A N 1
ATOM 1016 C CA . ILE A 1 132 ? -0.740 1.207 13.564 1.00 94.25 132 ILE A CA 1
ATOM 1017 C C . ILE A 1 132 ? 0.405 2.228 13.683 1.00 94.25 132 ILE A C 1
ATOM 1019 O O . ILE A 1 132 ? 1.453 2.017 13.079 1.00 94.25 132 ILE A O 1
ATOM 1023 N N . LYS A 1 133 ? 0.277 3.278 14.511 1.00 94.19 133 LYS A N 1
ATOM 1024 C CA . LYS A 1 133 ? 1.416 4.168 14.817 1.00 94.19 133 LYS A CA 1
ATOM 1025 C C . LYS A 1 133 ? 2.535 3.473 15.604 1.00 94.19 133 LYS A C 1
ATOM 1027 O O . LYS A 1 133 ? 3.685 3.847 15.416 1.00 94.19 133 LYS A O 1
ATOM 1032 N N . LYS A 1 134 ? 2.232 2.475 16.445 1.00 94.31 134 LYS A N 1
ATOM 1033 C CA . LYS A 1 134 ? 3.247 1.693 17.175 1.00 94.31 134 LYS A CA 1
ATOM 1034 C C . LYS A 1 134 ? 4.037 0.757 16.255 1.00 94.31 134 LYS A C 1
ATOM 1036 O O . LYS A 1 134 ? 5.246 0.653 16.398 1.00 94.31 134 LYS A O 1
ATOM 1041 N N . GLU A 1 135 ? 3.369 0.102 15.309 1.00 93.69 135 GLU A N 1
ATOM 1042 C CA . GLU A 1 135 ? 4.019 -0.819 14.361 1.00 93.69 135 GLU A CA 1
ATOM 1043 C C . GLU A 1 135 ? 4.601 -0.097 13.119 1.00 93.69 135 GLU A C 1
ATOM 1045 O O . GLU A 1 135 ? 5.045 -0.744 12.171 1.00 93.69 135 GLU A O 1
ATOM 1050 N N . MET A 1 136 ? 4.597 1.245 13.105 1.00 92.44 136 MET A N 1
ATOM 1051 C CA . MET A 1 136 ? 4.934 2.069 11.936 1.00 92.44 136 MET A CA 1
ATOM 1052 C C . MET A 1 136 ? 6.338 1.801 11.390 1.00 92.44 136 MET A C 1
ATOM 1054 O O . MET A 1 136 ? 6.495 1.680 10.180 1.00 92.44 136 MET A O 1
ATOM 1058 N N . ASP A 1 137 ? 7.350 1.673 12.246 1.00 91.25 137 ASP A N 1
ATOM 1059 C CA . ASP A 1 137 ? 8.735 1.531 11.784 1.00 91.25 137 ASP A CA 1
ATOM 1060 C C . ASP A 1 137 ? 8.952 0.190 11.060 1.00 91.25 137 ASP A C 1
ATOM 1062 O O . ASP A 1 137 ? 9.513 0.159 9.965 1.00 91.25 137 ASP A O 1
ATOM 1066 N N . GLY A 1 138 ? 8.373 -0.899 11.581 1.00 91.94 138 GLY A N 1
ATOM 1067 C CA . GLY A 1 138 ? 8.342 -2.199 10.901 1.00 91.94 138 GLY A CA 1
ATOM 1068 C C . GLY A 1 138 ? 7.499 -2.197 9.618 1.00 91.94 138 GLY A C 1
ATOM 1069 O O . GLY A 1 138 ? 7.818 -2.908 8.667 1.00 91.94 138 GLY A O 1
ATOM 1070 N N . LEU A 1 139 ? 6.454 -1.362 9.541 1.00 91.94 139 LEU A N 1
ATOM 1071 C CA . LEU A 1 139 ? 5.719 -1.128 8.293 1.00 91.94 139 LEU A CA 1
ATOM 1072 C C . LEU A 1 139 ? 6.549 -0.328 7.277 1.00 91.94 139 LEU A C 1
ATOM 1074 O O . LEU A 1 139 ? 6.435 -0.605 6.083 1.00 91.94 139 LEU A O 1
ATOM 1078 N N . LYS A 1 140 ? 7.402 0.613 7.713 1.00 92.38 140 LYS A N 1
ATOM 1079 C CA . LYS A 1 140 ? 8.349 1.330 6.838 1.00 92.38 140 LYS A CA 1
ATOM 1080 C C . LYS A 1 140 ? 9.469 0.414 6.333 1.00 92.38 140 LYS A C 1
ATOM 1082 O O . LYS A 1 140 ? 9.788 0.489 5.151 1.00 92.38 140 LYS A O 1
ATOM 1087 N N . GLU A 1 141 ? 9.998 -0.490 7.166 1.00 91.81 141 GLU A N 1
ATOM 1088 C CA . GLU A 1 141 ? 11.006 -1.501 6.775 1.00 91.81 141 GLU A CA 1
ATOM 1089 C C . GLU A 1 141 ? 10.572 -2.408 5.609 1.00 91.81 141 GLU A C 1
ATOM 1091 O O . GLU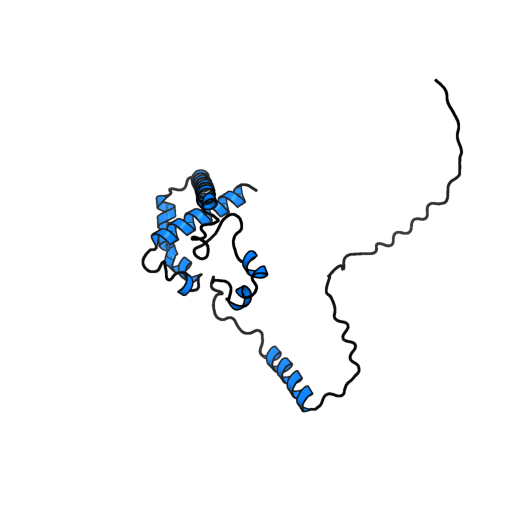 A 1 141 ? 11.417 -2.996 4.935 1.00 91.81 141 GLU A O 1
ATOM 1096 N N . CYS A 1 142 ? 9.268 -2.544 5.356 1.00 92.69 142 CYS A N 1
ATOM 1097 C CA . CYS A 1 142 ? 8.748 -3.310 4.223 1.00 92.69 142 CYS A CA 1
ATOM 1098 C C . CYS A 1 142 ? 8.910 -2.597 2.867 1.00 92.69 142 CYS A C 1
ATOM 1100 O O . CYS A 1 142 ? 8.714 -3.232 1.829 1.00 92.69 142 CYS A O 1
ATOM 1102 N N . TYR A 1 143 ? 9.246 -1.304 2.849 1.00 93.94 143 TYR A N 1
ATOM 1103 C CA . TYR A 1 143 ? 9.393 -0.493 1.638 1.00 93.94 143 TYR A CA 1
ATOM 1104 C C . TYR A 1 143 ? 10.851 -0.122 1.377 1.00 93.94 143 TYR A C 1
ATOM 1106 O O . TYR A 1 143 ? 11.692 -0.090 2.272 1.00 93.94 143 TYR A O 1
ATOM 1114 N N . ASP A 1 144 ? 11.148 0.199 0.122 1.00 93.06 144 ASP A N 1
ATOM 1115 C CA . ASP A 1 144 ? 12.399 0.857 -0.236 1.00 93.06 144 ASP A CA 1
ATOM 1116 C C . ASP A 1 144 ? 12.377 2.304 0.309 1.00 93.06 144 ASP A C 1
ATOM 1118 O O . ASP A 1 144 ? 11.413 3.026 0.031 1.00 93.06 144 ASP A O 1
ATOM 1122 N N . PRO A 1 145 ? 13.367 2.755 1.111 1.00 91.44 145 PRO A N 1
ATOM 1123 C CA . PRO A 1 145 ? 13.289 4.039 1.815 1.00 91.44 145 PRO A CA 1
ATOM 1124 C C . PRO A 1 145 ? 13.023 5.252 0.913 1.00 91.44 145 PRO A C 1
ATOM 1126 O O . PRO A 1 145 ? 12.332 6.180 1.331 1.00 91.44 145 PRO A O 1
ATOM 1129 N N . GLN A 1 146 ? 13.490 5.219 -0.341 1.00 91.19 146 GLN A N 1
ATOM 1130 C CA . GLN A 1 146 ? 13.268 6.293 -1.322 1.00 91.19 146 GLN A CA 1
ATOM 1131 C C . GLN A 1 146 ? 11.780 6.486 -1.676 1.00 91.19 146 GLN A C 1
ATOM 1133 O O . GLN A 1 146 ? 11.366 7.550 -2.135 1.00 91.19 146 GLN A O 1
ATOM 1138 N N . GLU A 1 147 ? 10.948 5.467 -1.455 1.00 91.56 147 GLU A N 1
ATOM 1139 C CA . GLU A 1 147 ? 9.512 5.487 -1.748 1.00 91.56 147 GLU A CA 1
ATOM 1140 C C . GLU A 1 147 ? 8.690 6.171 -0.656 1.00 91.56 147 GLU A C 1
ATOM 1142 O O . GLU A 1 147 ? 7.595 6.683 -0.919 1.00 91.56 147 GLU A O 1
ATOM 1147 N N . LEU A 1 148 ? 9.233 6.193 0.564 1.00 92.50 148 LEU A N 1
ATOM 1148 C CA . LEU A 1 148 ? 8.642 6.813 1.747 1.00 92.50 148 LEU A CA 1
ATOM 1149 C C . LEU A 1 148 ? 9.319 8.143 2.113 1.00 92.50 148 LEU A C 1
ATOM 1151 O O . LEU A 1 148 ? 9.030 8.694 3.168 1.00 92.50 148 LEU A O 1
ATOM 1155 N N . GLU A 1 149 ? 10.172 8.687 1.239 1.00 89.75 149 GLU A N 1
ATOM 1156 C CA . GLU A 1 149 ? 10.907 9.944 1.450 1.00 89.75 149 GLU A CA 1
ATOM 1157 C C . GLU A 1 149 ? 9.968 11.113 1.810 1.00 89.75 149 GLU A C 1
ATOM 1159 O O . GLU A 1 149 ? 10.173 11.815 2.795 1.00 89.75 149 GLU A O 1
ATOM 1164 N N . LYS A 1 150 ? 8.846 11.232 1.085 1.00 86.25 150 LYS A N 1
ATOM 1165 C CA . LYS A 1 150 ? 7.740 12.180 1.347 1.00 86.25 150 LYS A CA 1
ATOM 1166 C C . LYS A 1 150 ? 6.987 11.961 2.675 1.00 86.25 150 LYS A C 1
ATOM 1168 O O . LYS A 1 150 ? 6.079 12.722 2.982 1.00 86.25 150 LYS A O 1
ATOM 1173 N N . TYR A 1 151 ? 7.330 10.912 3.419 1.00 86.44 151 TYR A N 1
ATOM 1174 C CA . TYR A 1 151 ? 6.724 10.486 4.682 1.00 86.44 151 TYR A CA 1
ATOM 1175 C C . TYR A 1 151 ? 7.794 10.191 5.749 1.00 86.44 151 TYR A C 1
ATOM 1177 O O . TYR A 1 151 ? 7.621 9.305 6.593 1.00 86.44 151 TYR A O 1
ATOM 1185 N N . ARG A 1 152 ? 8.941 10.884 5.702 1.00 79.44 152 ARG A N 1
ATOM 1186 C CA . ARG A 1 152 ? 9.914 10.855 6.805 1.00 79.44 152 ARG A CA 1
ATOM 1187 C C . ARG A 1 152 ? 9.352 11.540 8.043 1.00 79.44 152 ARG A C 1
ATOM 1189 O O . ARG A 1 152 ? 9.267 10.900 9.088 1.00 79.44 152 ARG A O 1
ATOM 1196 N N . ASP A 1 153 ? 8.936 12.794 7.880 1.00 79.19 153 ASP A N 1
ATOM 1197 C CA . ASP A 1 153 ? 8.576 13.686 8.985 1.00 79.19 153 ASP A CA 1
ATOM 1198 C C . ASP A 1 153 ? 7.124 13.502 9.452 1.00 79.19 153 ASP A C 1
ATOM 1200 O O . ASP A 1 153 ? 6.830 13.685 10.633 1.00 79.19 153 ASP A O 1
ATOM 1204 N N . ASP A 1 154 ? 6.225 13.088 8.549 1.00 76.25 154 ASP A N 1
ATOM 1205 C CA . ASP A 1 154 ? 4.837 12.761 8.883 1.00 76.25 154 ASP A CA 1
ATOM 1206 C C . ASP A 1 154 ? 4.554 11.248 8.857 1.00 76.25 154 ASP A C 1
ATOM 1208 O O . ASP A 1 154 ? 4.526 10.600 7.807 1.00 76.25 154 ASP A O 1
ATOM 1212 N N . ASN A 1 155 ? 4.279 10.700 10.043 1.00 84.88 155 ASN A N 1
ATOM 1213 C CA . ASN A 1 155 ? 3.772 9.339 10.235 1.00 84.88 155 ASN A CA 1
ATOM 1214 C C . ASN A 1 155 ? 2.231 9.267 10.221 1.00 84.88 155 ASN A C 1
ATOM 1216 O O . ASN A 1 155 ? 1.685 8.163 10.226 1.00 84.88 155 ASN A O 1
ATOM 1220 N N . GLU A 1 156 ? 1.522 10.398 10.253 1.00 91.44 156 GLU A N 1
ATOM 1221 C CA . GLU A 1 156 ? 0.063 10.469 10.380 1.00 91.44 156 GLU A CA 1
ATOM 1222 C C . GLU A 1 156 ? -0.627 10.145 9.045 1.00 91.44 156 GLU A C 1
ATOM 1224 O O . GLU A 1 156 ? -1.521 9.293 9.040 1.00 91.44 156 GLU A O 1
ATOM 1229 N N . GLU A 1 157 ? -0.179 10.701 7.902 1.00 90.75 157 GLU A N 1
ATOM 1230 C CA . GLU A 1 157 ? -0.711 10.301 6.584 1.00 90.75 157 GLU A CA 1
ATOM 1231 C C . GLU A 1 157 ? -0.487 8.799 6.332 1.00 90.75 157 GLU A C 1
ATOM 1233 O O . GLU A 1 157 ? -1.416 8.104 5.916 1.00 90.75 157 GLU A O 1
ATOM 1238 N N . LEU A 1 158 ? 0.701 8.262 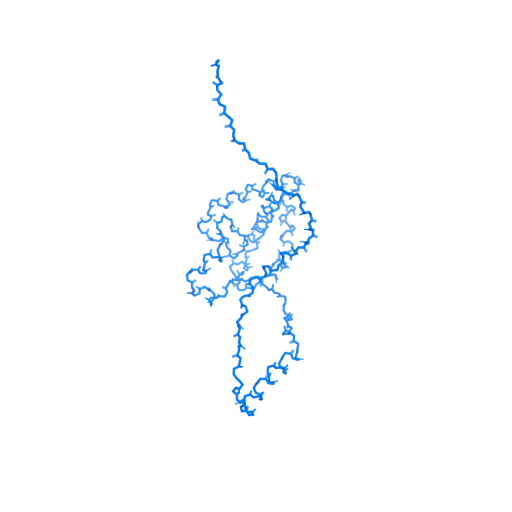6.649 1.00 92.75 158 LEU A N 1
ATOM 1239 C CA . LEU A 1 158 ? 0.985 6.825 6.523 1.00 92.75 158 LEU A CA 1
ATOM 1240 C C . LEU A 1 158 ? 0.106 5.968 7.440 1.00 92.75 158 LEU A C 1
ATOM 1242 O O . LEU A 1 158 ? -0.469 4.981 6.978 1.00 92.75 158 LEU A O 1
ATOM 1246 N N . ALA A 1 159 ? -0.026 6.327 8.721 1.00 94.31 159 ALA A N 1
ATOM 1247 C CA . ALA A 1 159 ? -0.848 5.568 9.662 1.00 94.31 159 ALA A CA 1
ATOM 1248 C C . ALA A 1 159 ? -2.315 5.553 9.222 1.00 94.31 159 ALA A C 1
ATOM 1250 O O . ALA A 1 159 ? -2.935 4.490 9.151 1.00 94.31 159 ALA A O 1
ATOM 1251 N N . TRP A 1 160 ? -2.852 6.720 8.860 1.00 94.50 160 TRP A N 1
ATOM 1252 C CA . TRP A 1 160 ? -4.208 6.849 8.340 1.00 94.50 160 TRP A CA 1
ATOM 1253 C C . TRP A 1 160 ? -4.410 6.041 7.055 1.00 94.50 160 TRP A C 1
ATOM 1255 O O . TRP A 1 160 ? -5.401 5.319 6.927 1.00 94.50 160 TRP A O 1
ATOM 1265 N N . MET A 1 161 ? -3.447 6.092 6.133 1.00 93.88 161 MET A N 1
ATOM 1266 C CA . MET A 1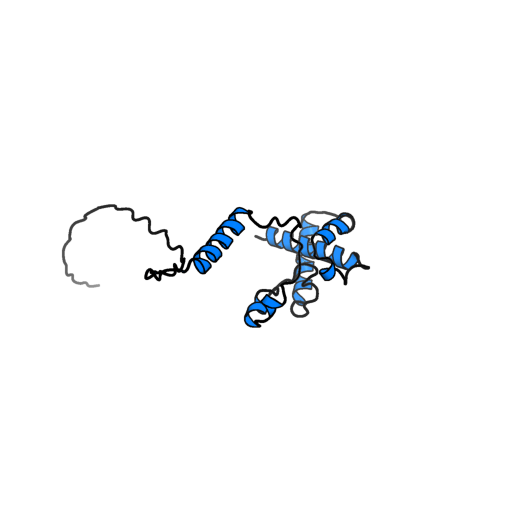 161 ? -3.483 5.336 4.886 1.00 93.88 161 MET A CA 1
ATOM 1267 C C . MET A 1 161 ? -3.498 3.826 5.129 1.00 93.88 161 MET A C 1
ATOM 1269 O O . MET A 1 161 ? -4.375 3.151 4.600 1.00 93.88 161 MET A O 1
ATOM 1273 N N . PHE A 1 162 ? -2.604 3.281 5.960 1.00 94.38 162 PHE A N 1
ATOM 1274 C CA . PHE A 1 162 ? -2.589 1.841 6.244 1.00 94.38 162 PHE A CA 1
ATOM 1275 C C . PHE A 1 162 ? -3.881 1.358 6.921 1.00 94.38 162 PHE A C 1
ATOM 1277 O O . PHE A 1 162 ? -4.359 0.266 6.612 1.00 94.38 162 PHE A O 1
ATOM 1284 N N . ILE A 1 163 ? -4.497 2.178 7.781 1.00 95.62 163 ILE A N 1
ATOM 1285 C CA . ILE A 1 163 ? -5.793 1.862 8.403 1.00 95.62 163 ILE A CA 1
ATOM 1286 C C . ILE A 1 163 ? -6.904 1.834 7.357 1.00 95.62 163 ILE A C 1
ATOM 1288 O O . ILE A 1 163 ? -7.639 0.851 7.279 1.00 95.62 163 ILE A O 1
ATOM 1292 N N . VAL A 1 164 ? -7.046 2.894 6.557 1.00 96.06 164 VAL A N 1
ATOM 1293 C CA . VAL A 1 164 ? -8.136 3.001 5.578 1.00 96.06 164 VAL A CA 1
ATOM 1294 C C . VAL A 1 164 ? -7.974 1.961 4.465 1.00 96.06 164 VAL A C 1
ATOM 1296 O O . VAL A 1 164 ? -8.955 1.331 4.074 1.00 96.06 164 VAL A O 1
ATOM 1299 N N . ASP A 1 165 ? -6.752 1.716 3.998 1.00 95.19 165 ASP A N 1
ATOM 1300 C CA . ASP A 1 165 ? -6.451 0.723 2.967 1.00 95.19 165 ASP A CA 1
ATOM 1301 C C . ASP A 1 165 ? -6.668 -0.705 3.488 1.00 95.19 165 ASP A C 1
ATOM 1303 O O . ASP A 1 165 ? -7.421 -1.470 2.882 1.00 95.19 165 ASP A O 1
ATOM 1307 N N . GLY A 1 166 ? -6.090 -1.050 4.644 1.00 95.19 166 GLY A N 1
ATOM 1308 C CA . GLY A 1 166 ? -6.233 -2.374 5.253 1.00 95.19 166 GLY A CA 1
ATOM 1309 C C . GLY A 1 166 ? -7.680 -2.701 5.625 1.00 95.19 166 GLY A C 1
ATOM 1310 O O . GLY A 1 166 ? -8.181 -3.772 5.285 1.00 95.19 166 GLY A O 1
ATOM 1311 N N . CYS A 1 167 ? -8.400 -1.761 6.246 1.00 96.25 167 CYS A N 1
ATOM 1312 C CA . CYS A 1 167 ? -9.806 -1.962 6.604 1.00 96.25 167 CYS A CA 1
ATOM 1313 C C . CYS A 1 167 ? -10.717 -2.057 5.370 1.00 96.25 167 CYS A C 1
ATOM 1315 O O . CYS A 1 167 ? -11.695 -2.802 5.400 1.00 96.25 167 CYS A O 1
ATOM 1317 N N . ALA A 1 168 ? -10.414 -1.345 4.278 1.00 95.81 168 ALA A N 1
ATO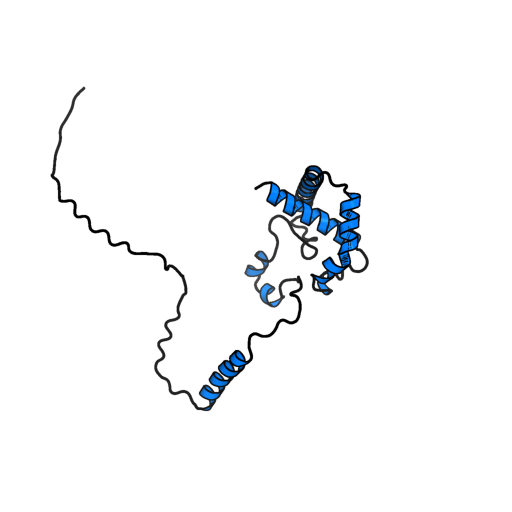M 1318 C CA . ALA A 1 168 ? -11.179 -1.455 3.037 1.00 95.81 168 ALA A CA 1
ATOM 1319 C C . ALA A 1 168 ? -10.935 -2.784 2.305 1.00 95.81 168 ALA A C 1
ATOM 1321 O O . ALA A 1 168 ? -11.890 -3.373 1.798 1.00 95.81 168 ALA A O 1
ATOM 1322 N N . ILE A 1 169 ? -9.692 -3.284 2.291 1.00 95.94 169 ILE A N 1
ATOM 1323 C CA . ILE A 1 169 ? -9.364 -4.623 1.772 1.00 95.94 169 ILE A CA 1
ATOM 1324 C C . ILE A 1 169 ? -10.101 -5.690 2.586 1.00 95.94 169 ILE A C 1
ATOM 1326 O O . ILE A 1 169 ? -10.787 -6.531 2.008 1.00 95.94 169 ILE A O 1
ATOM 1330 N N . LEU A 1 170 ? -10.027 -5.623 3.920 1.00 96.06 170 LEU A N 1
ATOM 1331 C CA . LEU A 1 170 ? -10.727 -6.561 4.798 1.00 96.06 170 LEU A CA 1
ATOM 1332 C C . LEU A 1 170 ? -12.246 -6.502 4.582 1.00 96.06 170 LEU A C 1
ATOM 1334 O O . LEU A 1 170 ? -12.866 -7.553 4.446 1.00 96.06 170 LEU A O 1
ATOM 1338 N N . GLN A 1 171 ? -12.849 -5.314 4.448 1.00 96.31 171 GLN A N 1
ATOM 1339 C CA . GLN A 1 171 ? -14.272 -5.200 4.108 1.00 96.31 171 GLN A CA 1
ATOM 1340 C C . GLN A 1 171 ? -14.612 -5.863 2.767 1.00 96.31 171 GLN A C 1
ATOM 1342 O O . GLN A 1 171 ? -15.627 -6.545 2.679 1.00 96.31 171 GLN A O 1
ATOM 1347 N N . ALA A 1 172 ? -13.784 -5.669 1.736 1.00 93.00 172 ALA A N 1
ATOM 1348 C CA . ALA A 1 172 ? -14.009 -6.244 0.411 1.00 93.00 172 ALA A CA 1
ATOM 1349 C C . ALA A 1 172 ? -13.878 -7.779 0.404 1.00 93.00 172 ALA A C 1
ATOM 1351 O O . ALA A 1 172 ? -14.611 -8.446 -0.322 1.00 93.00 172 ALA A O 1
ATOM 1352 N N . VAL A 1 173 ? -12.999 -8.343 1.241 1.00 94.88 173 VAL A N 1
ATOM 1353 C CA . VAL A 1 173 ? -12.928 -9.795 1.490 1.00 94.88 173 VAL A CA 1
ATOM 1354 C C . VAL A 1 173 ? -14.164 -10.277 2.257 1.00 94.88 173 VAL A C 1
ATOM 1356 O O . VAL A 1 173 ? -14.747 -11.285 1.888 1.00 94.88 173 VAL A O 1
ATOM 1359 N N . TYR A 1 174 ? -14.631 -9.526 3.260 1.00 89.88 174 TYR A N 1
ATOM 1360 C CA . TYR A 1 174 ? -15.850 -9.817 4.034 1.00 89.88 174 TYR A CA 1
ATOM 1361 C C . TYR A 1 174 ? -17.184 -9.567 3.298 1.00 89.88 174 TYR A C 1
ATOM 1363 O O . TYR A 1 174 ? -18.242 -9.681 3.926 1.00 89.88 174 TYR A O 1
ATOM 1371 N N . MET A 1 175 ? -17.141 -9.177 2.021 1.00 87.94 175 MET A N 1
ATOM 1372 C CA . MET A 1 175 ? -18.297 -8.965 1.138 1.00 87.94 175 MET A CA 1
ATOM 1373 C C . MET A 1 175 ? -18.306 -9.924 -0.067 1.00 87.94 175 MET A C 1
ATOM 1375 O O . MET A 1 175 ? -19.099 -9.733 -0.989 1.00 87.94 175 MET A O 1
ATOM 1379 N N . ARG A 1 176 ? -17.421 -10.926 -0.058 1.00 62.38 176 ARG A N 1
A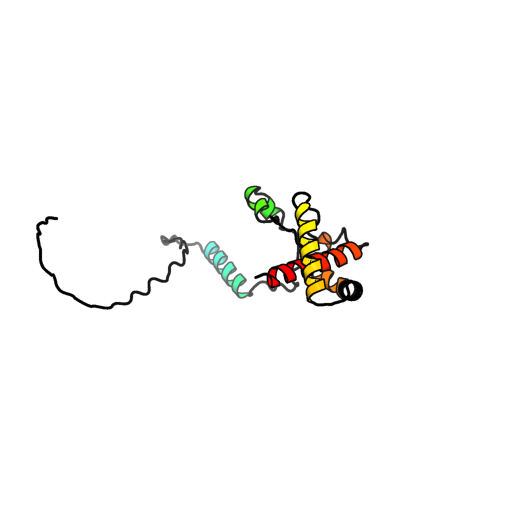TOM 1380 C CA . ARG A 1 176 ? -17.442 -12.098 -0.939 1.00 62.38 176 ARG A CA 1
ATOM 1381 C C . ARG A 1 176 ? -17.926 -13.321 -0.164 1.00 62.38 176 ARG A C 1
ATOM 1383 O O . ARG A 1 176 ? -18.472 -14.208 -0.845 1.00 62.38 176 ARG A O 1
#